Protein AF-A0A8S2WE40-F1 (afdb_monomer_lite)

Foldseek 3Di:
DDPVVVVVVVVVCVVPPDLVDDPDVLLSCCCVPPVPLSVLLVQCCCCVPPVHPDHDVLLVVLLVVVVVVVDDSVLSSVLCSRPSNDSVNSVVVVVVD

Structure (mmCIF, N/CA/C/O backbone):
data_AF-A0A8S2WE40-F1
#
_entry.id   AF-A0A8S2WE40-F1
#
loop_
_atom_site.group_PDB
_atom_site.id
_atom_site.type_symbol
_atom_site.label_atom_id
_atom_site.label_alt_id
_atom_site.label_comp_id
_atom_site.label_asym_id
_atom_site.label_entity_id
_atom_site.label_seq_id
_atom_site.pdbx_PDB_ins_code
_atom_site.Cartn_x
_atom_site.Cartn_y
_atom_site.Cartn_z
_atom_site.occupancy
_atom_site.B_iso_or_equiv
_atom_site.auth_seq_id
_atom_site.auth_comp_id
_atom_site.auth_asym_id
_atom_site.auth_atom_id
_atom_site.pdbx_PDB_model_num
ATOM 1 N N . MET A 1 1 ? 15.689 -11.571 -23.259 1.00 75.69 1 MET A N 1
ATOM 2 C CA . MET A 1 1 ? 15.335 -10.521 -22.278 1.00 75.69 1 MET A CA 1
ATOM 3 C C . MET A 1 1 ? 16.598 -10.022 -21.596 1.00 75.69 1 MET A C 1
ATOM 5 O O . MET A 1 1 ? 17.534 -10.799 -21.462 1.00 75.69 1 MET A O 1
ATOM 9 N N . THR A 1 2 ? 16.640 -8.753 -21.191 1.00 96.12 2 THR A N 1
ATOM 10 C CA . THR A 1 2 ? 17.744 -8.154 -20.420 1.00 96.12 2 THR A CA 1
ATOM 11 C C . THR A 1 2 ? 17.222 -7.581 -19.101 1.00 96.12 2 THR A C 1
ATOM 13 O O . THR A 1 2 ? 16.022 -7.348 -18.957 1.00 96.12 2 THR A O 1
ATOM 16 N N . ILE A 1 3 ? 18.114 -7.296 -18.147 1.00 97.19 3 ILE A N 1
ATOM 17 C CA . ILE A 1 3 ? 17.742 -6.633 -16.882 1.00 97.19 3 ILE A CA 1
ATOM 18 C C . ILE A 1 3 ? 17.013 -5.310 -17.164 1.00 97.19 3 ILE A C 1
ATOM 20 O O . ILE A 1 3 ? 15.968 -5.044 -16.581 1.00 97.19 3 ILE A O 1
ATOM 24 N N . ARG A 1 4 ? 17.498 -4.524 -18.137 1.00 96.94 4 ARG A N 1
ATOM 25 C CA . ARG A 1 4 ? 16.847 -3.275 -18.562 1.00 96.94 4 ARG A CA 1
ATOM 26 C C . ARG A 1 4 ? 15.398 -3.501 -18.988 1.00 96.94 4 ARG A C 1
ATOM 28 O O . ARG A 1 4 ? 14.529 -2.740 -18.579 1.00 96.94 4 ARG A O 1
ATOM 35 N N . THR A 1 5 ? 15.133 -4.515 -19.814 1.00 97.25 5 THR A N 1
ATOM 36 C CA . THR A 1 5 ? 13.762 -4.776 -20.275 1.00 97.25 5 THR A CA 1
ATOM 37 C C . THR A 1 5 ? 12.860 -5.235 -19.134 1.00 97.25 5 THR A C 1
ATOM 39 O O . THR A 1 5 ? 11.720 -4.801 -19.084 1.00 97.25 5 THR A O 1
ATOM 42 N N . VAL A 1 6 ? 13.374 -6.031 -18.188 1.00 97.56 6 VAL A N 1
ATOM 43 C CA . VAL A 1 6 ? 12.598 -6.480 -17.016 1.00 97.56 6 VAL A CA 1
ATOM 44 C C . VAL A 1 6 ? 12.227 -5.304 -16.111 1.00 97.56 6 VAL A C 1
ATOM 46 O O . VAL A 1 6 ? 11.070 -5.174 -15.727 1.00 97.56 6 VAL A O 1
ATOM 49 N N . LEU A 1 7 ? 13.172 -4.408 -15.814 1.00 97.75 7 LEU A N 1
ATOM 50 C CA . LEU A 1 7 ? 12.904 -3.236 -14.971 1.00 97.75 7 LEU A CA 1
ATOM 51 C C . LEU A 1 7 ? 11.864 -2.296 -15.597 1.00 97.75 7 LEU A C 1
ATOM 53 O O . LEU A 1 7 ? 10.988 -1.797 -14.895 1.00 97.75 7 LEU A O 1
ATOM 57 N N . LEU A 1 8 ? 11.913 -2.100 -16.919 1.00 97.06 8 LEU A N 1
ATOM 58 C CA . LEU A 1 8 ? 10.899 -1.320 -17.635 1.00 97.06 8 LEU A CA 1
ATOM 59 C C . LEU A 1 8 ? 9.521 -1.990 -17.591 1.00 97.06 8 LEU A C 1
ATOM 61 O O . LEU A 1 8 ? 8.516 -1.301 -17.437 1.00 97.06 8 LEU A O 1
ATOM 65 N N . SER A 1 9 ? 9.462 -3.321 -17.683 1.00 96.62 9 SER A N 1
ATOM 66 C CA . SER A 1 9 ? 8.208 -4.064 -17.525 1.00 96.62 9 SER A CA 1
ATOM 67 C C . SER A 1 9 ? 7.624 -3.920 -16.119 1.00 96.62 9 SER A C 1
ATOM 69 O O . SER A 1 9 ? 6.422 -3.721 -15.991 1.00 96.62 9 SER A O 1
ATOM 71 N N . LEU A 1 10 ? 8.454 -3.949 -15.070 1.00 96.25 10 LEU A N 1
ATOM 72 C CA . LEU A 1 10 ? 7.999 -3.708 -13.695 1.00 96.25 10 LEU A CA 1
ATOM 73 C C . LEU A 1 10 ? 7.479 -2.278 -13.509 1.00 96.25 10 LEU A C 1
ATOM 75 O O . LEU A 1 10 ? 6.433 -2.079 -12.900 1.00 96.25 10 LEU A O 1
ATOM 79 N N . GLN A 1 11 ? 8.162 -1.281 -14.078 1.00 96.50 11 GLN A N 1
ATOM 80 C CA . GLN A 1 11 ? 7.683 0.102 -14.049 1.00 96.50 11 GLN A CA 1
ATOM 81 C C . GLN A 1 11 ? 6.328 0.248 -14.761 1.00 96.50 11 GLN A C 1
ATOM 83 O O . GLN A 1 11 ? 5.443 0.939 -14.259 1.00 96.50 11 GLN A O 1
ATOM 88 N N . ALA A 1 12 ? 6.148 -0.418 -15.905 1.00 96.50 12 ALA A N 1
ATOM 89 C CA . ALA A 1 12 ? 4.871 -0.436 -16.613 1.00 96.50 12 ALA A CA 1
ATOM 90 C C . ALA A 1 12 ? 3.767 -1.121 -15.789 1.00 96.50 12 ALA A C 1
ATOM 92 O O . ALA A 1 12 ? 2.656 -0.603 -15.728 1.00 96.50 12 ALA A O 1
ATOM 93 N N . LEU A 1 13 ? 4.083 -2.221 -15.097 1.00 95.81 13 LEU A N 1
ATOM 94 C CA . LEU A 1 13 ? 3.143 -2.922 -14.218 1.00 95.81 13 LEU A CA 1
ATOM 95 C C . LEU A 1 13 ? 2.658 -2.037 -13.057 1.00 95.81 13 LEU A C 1
ATOM 97 O O . LEU A 1 13 ? 1.478 -2.059 -12.723 1.00 95.81 13 LEU A O 1
ATOM 101 N N . LEU A 1 14 ? 3.539 -1.217 -12.473 1.00 95.19 14 LEU A N 1
ATOM 102 C CA . LEU A 1 14 ? 3.149 -0.251 -11.436 1.00 95.19 14 LEU A CA 1
ATOM 103 C C . LEU A 1 14 ? 2.218 0.847 -11.975 1.00 95.19 14 LEU A C 1
ATOM 105 O O . LEU A 1 14 ? 1.355 1.332 -11.248 1.00 95.19 14 LEU A O 1
ATOM 109 N N . ALA A 1 15 ? 2.381 1.241 -13.241 1.00 94.00 15 ALA A N 1
ATOM 110 C CA . ALA A 1 15 ? 1.527 2.237 -13.886 1.00 94.00 15 ALA A CA 1
ATOM 111 C C . ALA A 1 15 ? 0.185 1.655 -14.361 1.00 94.00 15 ALA A C 1
ATOM 113 O O . ALA A 1 15 ? -0.808 2.375 -14.464 1.00 94.00 15 ALA A O 1
ATOM 114 N N . THR A 1 16 ? 0.143 0.366 -14.694 1.00 94.19 16 THR A N 1
ATOM 115 C CA . THR A 1 16 ? -1.043 -0.315 -15.224 1.00 94.19 16 THR A CA 1
ATOM 116 C C . THR A 1 16 ? -1.133 -1.721 -14.624 1.00 94.19 16 THR A C 1
ATOM 118 O O . THR A 1 16 ? -0.605 -2.669 -15.207 1.00 94.19 16 THR A O 1
ATOM 121 N N . PRO A 1 17 ? -1.761 -1.862 -13.442 1.00 93.12 17 PRO A N 1
ATOM 122 C CA . PRO A 1 17 ? -1.924 -3.158 -12.793 1.00 93.12 17 PRO A CA 1
ATOM 123 C C . PRO A 1 17 ? -2.984 -4.010 -13.505 1.00 93.12 17 PRO A C 1
ATOM 125 O O . PRO A 1 17 ? -3.921 -3.469 -14.093 1.00 93.12 17 PRO A O 1
ATOM 128 N N . GLU A 1 18 ? -2.864 -5.334 -13.385 1.00 94.56 18 GLU A N 1
ATOM 129 C CA . GLU A 1 18 ? -3.819 -6.316 -13.914 1.00 94.56 18 GLU A CA 1
ATOM 130 C C . GLU A 1 18 ? -4.630 -6.938 -12.761 1.00 94.56 18 GLU A C 1
ATOM 132 O O . GLU A 1 18 ? -4.156 -7.860 -12.096 1.00 94.56 18 GLU A O 1
ATOM 137 N N . PRO A 1 19 ? -5.821 -6.407 -12.427 1.00 92.25 19 PRO A N 1
ATOM 138 C CA . PRO A 1 19 ? -6.573 -6.869 -11.267 1.00 92.25 19 PRO A CA 1
ATOM 139 C C . PRO A 1 19 ? -7.380 -8.151 -11.534 1.00 92.25 19 PRO A C 1
ATOM 141 O O . PRO A 1 19 ? -7.941 -8.701 -10.580 1.00 92.25 19 PRO A O 1
ATOM 144 N N . ASP A 1 20 ? -7.524 -8.598 -12.790 1.00 93.81 20 ASP A N 1
ATOM 145 C CA . ASP A 1 20 ? -8.204 -9.857 -13.143 1.00 93.81 20 ASP A CA 1
ATOM 146 C C . ASP A 1 20 ? -7.319 -11.096 -12.944 1.00 93.81 20 ASP A C 1
ATOM 148 O O . ASP A 1 20 ? -7.861 -12.177 -12.714 1.00 93.81 20 ASP A O 1
ATOM 152 N N . ASP A 1 21 ? -5.995 -10.920 -12.897 1.00 95.69 21 ASP A N 1
ATOM 153 C CA . ASP A 1 21 ? -5.016 -11.946 -12.509 1.00 95.69 21 ASP A CA 1
ATOM 154 C C . ASP A 1 21 ? -4.154 -11.467 -11.318 1.00 95.69 21 ASP A C 1
ATOM 156 O O . ASP A 1 21 ? -3.000 -11.058 -11.482 1.00 95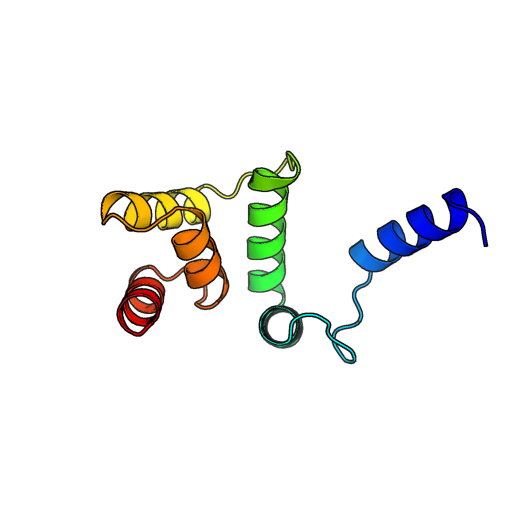.69 21 ASP A O 1
ATOM 160 N N . PRO A 1 22 ? -4.726 -11.406 -10.099 1.00 94.50 22 PRO A N 1
ATOM 161 C CA . PRO A 1 22 ? -4.097 -10.704 -8.991 1.00 94.50 22 PRO A CA 1
ATOM 162 C C . PRO A 1 22 ? -3.088 -11.561 -8.221 1.00 94.50 22 PRO A C 1
ATOM 164 O O . PRO A 1 22 ? -3.357 -12.704 -7.859 1.00 94.50 22 PRO A O 1
ATOM 167 N N . GLN A 1 23 ? -1.972 -10.945 -7.823 1.00 94.62 23 GLN A N 1
ATOM 168 C CA . GLN A 1 23 ? -1.061 -11.538 -6.836 1.00 94.62 23 GLN A CA 1
ATOM 169 C C . GLN A 1 23 ? -1.620 -11.457 -5.403 1.00 94.62 23 GLN A C 1
ATOM 171 O O . GLN A 1 23 ? -1.402 -12.370 -4.607 1.00 94.62 23 GLN A O 1
ATOM 176 N N . ASP A 1 24 ? -2.331 -10.370 -5.085 1.00 94.31 24 ASP A N 1
ATOM 177 C CA . ASP A 1 24 ? -3.015 -10.136 -3.810 1.00 94.31 24 ASP A CA 1
ATOM 178 C C . ASP A 1 24 ? -4.502 -9.869 -4.076 1.00 94.31 24 ASP A C 1
ATOM 180 O O . ASP A 1 24 ? -4.886 -8.854 -4.670 1.00 94.31 24 ASP A O 1
ATOM 184 N N . ALA A 1 25 ? -5.350 -10.800 -3.638 1.00 94.25 25 ALA A N 1
ATOM 185 C CA . ALA A 1 25 ? -6.787 -10.736 -3.874 1.00 94.25 25 ALA A CA 1
ATOM 186 C C . ALA A 1 25 ? -7.472 -9.580 -3.123 1.00 94.25 25 ALA A C 1
ATOM 188 O O . ALA A 1 25 ? -8.452 -9.025 -3.625 1.00 94.25 25 ALA A O 1
ATOM 189 N N . VAL A 1 26 ? -6.973 -9.193 -1.944 1.00 93.88 26 VAL A N 1
ATOM 190 C CA . VAL A 1 26 ? -7.562 -8.120 -1.128 1.00 93.88 26 VAL A CA 1
ATOM 191 C C . VAL A 1 26 ? -7.298 -6.772 -1.787 1.00 93.88 26 VAL A C 1
ATOM 193 O O . VAL A 1 26 ? -8.233 -5.993 -1.995 1.00 93.88 26 VAL A O 1
ATOM 196 N N . VAL A 1 27 ? -6.050 -6.530 -2.194 1.00 95.19 27 VAL A N 1
ATOM 197 C CA . VAL A 1 27 ? -5.646 -5.294 -2.877 1.00 95.19 27 VAL A CA 1
ATOM 198 C C . VAL A 1 27 ? -6.329 -5.173 -4.240 1.00 95.19 27 VAL A C 1
ATOM 200 O O . VAL A 1 27 ? -6.845 -4.107 -4.575 1.00 95.19 27 VAL A O 1
ATOM 203 N N . ALA A 1 28 ? -6.421 -6.261 -5.011 1.00 96.31 28 ALA A N 1
ATOM 204 C CA . ALA A 1 28 ? -7.120 -6.250 -6.296 1.00 96.31 28 ALA A CA 1
ATOM 205 C C . ALA A 1 28 ? -8.627 -5.997 -6.148 1.00 96.31 28 ALA A C 1
ATOM 207 O O . ALA A 1 28 ? -9.224 -5.251 -6.929 1.00 96.31 28 ALA A O 1
ATOM 208 N N . ASN A 1 29 ? -9.253 -6.568 -5.117 1.00 95.62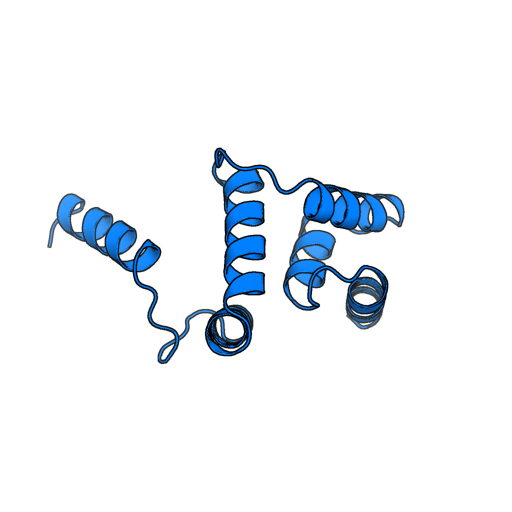 29 ASN A N 1
ATOM 209 C CA . ASN A 1 29 ? -10.650 -6.298 -4.804 1.00 95.62 29 ASN A CA 1
ATOM 210 C C . ASN A 1 29 ? -10.862 -4.832 -4.388 1.00 95.62 29 ASN A C 1
ATOM 212 O O . ASN A 1 29 ? -11.827 -4.219 -4.843 1.00 95.62 29 ASN A O 1
ATOM 216 N N . GLN A 1 30 ? -9.950 -4.249 -3.601 1.00 96.06 30 GLN A N 1
ATOM 217 C CA . GLN A 1 30 ? -9.962 -2.816 -3.287 1.00 96.06 30 GLN A CA 1
ATOM 218 C C . GLN A 1 30 ? -9.818 -1.970 -4.563 1.00 96.06 30 GLN A C 1
ATOM 220 O O . GLN A 1 30 ? -10.646 -1.098 -4.801 1.00 96.06 30 GLN A O 1
ATOM 225 N N . TYR A 1 31 ? -8.861 -2.289 -5.440 1.00 96.25 31 TYR A N 1
ATOM 226 C CA . TYR A 1 31 ? -8.648 -1.604 -6.725 1.00 96.25 31 TYR A CA 1
ATOM 227 C C . TYR A 1 31 ? -9.891 -1.592 -7.626 1.00 96.25 31 TYR A C 1
ATOM 229 O O . TYR A 1 31 ? -10.172 -0.589 -8.296 1.00 96.25 31 TYR A O 1
ATOM 237 N N . LYS A 1 32 ? -10.618 -2.717 -7.658 1.00 96.00 32 LYS A N 1
ATOM 238 C CA . LYS A 1 32 ? -11.830 -2.915 -8.465 1.00 96.00 32 LYS A CA 1
ATOM 239 C C . LYS A 1 32 ? -13.067 -2.251 -7.859 1.00 96.00 32 LYS A C 1
ATOM 241 O O . LYS A 1 32 ? -13.842 -1.654 -8.598 1.00 96.00 32 LYS A O 1
ATOM 246 N N . LYS A 1 33 ? -13.275 -2.376 -6.543 1.00 95.75 33 LYS A N 1
ATOM 247 C CA . LYS A 1 33 ? -14.498 -1.906 -5.865 1.00 95.75 33 LYS A CA 1
ATOM 248 C C . LYS A 1 33 ? -14.427 -0.452 -5.418 1.00 95.75 33 LYS A C 1
ATOM 250 O O . LYS A 1 33 ? -15.435 0.242 -5.480 1.00 95.75 33 LYS A O 1
ATOM 255 N N . ASP A 1 34 ? -13.260 0.002 -4.974 1.00 95.62 34 ASP A N 1
ATOM 256 C CA . ASP A 1 34 ? -13.052 1.354 -4.461 1.00 95.62 34 ASP A CA 1
ATOM 257 C C . ASP A 1 34 ? -11.678 1.886 -4.884 1.00 95.62 34 ASP A C 1
ATOM 259 O O . ASP A 1 34 ? -10.678 1.828 -4.161 1.00 95.62 34 ASP A O 1
ATOM 263 N N . ARG A 1 35 ? -11.641 2.441 -6.100 1.00 95.06 35 ARG A N 1
ATOM 264 C CA . ARG A 1 35 ? -10.416 3.000 -6.676 1.00 95.06 35 ARG A CA 1
ATOM 265 C C . ARG A 1 35 ? -9.827 4.129 -5.828 1.00 95.06 35 ARG A C 1
ATOM 267 O O . ARG A 1 35 ? -8.609 4.244 -5.744 1.00 95.06 35 ARG A O 1
ATOM 274 N N . ARG A 1 36 ? -10.671 4.953 -5.197 1.00 95.06 36 ARG A N 1
ATOM 275 C CA . ARG A 1 36 ? -10.212 6.099 -4.397 1.00 95.06 36 ARG A CA 1
ATOM 276 C C . ARG A 1 36 ? -9.499 5.630 -3.139 1.00 95.06 36 ARG A C 1
ATOM 278 O O . ARG A 1 36 ? -8.435 6.157 -2.815 1.00 95.06 36 ARG A O 1
ATOM 285 N N . LEU A 1 37 ? -10.060 4.628 -2.462 1.00 95.06 37 LEU A N 1
ATOM 286 C CA . LEU A 1 37 ? -9.396 4.003 -1.327 1.00 95.06 37 LEU A CA 1
ATOM 287 C C . LEU A 1 37 ? -8.079 3.354 -1.749 1.00 95.06 37 LEU A C 1
ATOM 289 O O . LEU A 1 37 ? -7.070 3.587 -1.091 1.00 95.06 37 LEU A O 1
ATOM 293 N N . PHE A 1 38 ? -8.071 2.596 -2.852 1.00 96.69 38 PHE A N 1
ATOM 294 C CA . PHE A 1 38 ? -6.841 1.995 -3.374 1.00 96.69 38 PHE A CA 1
ATOM 295 C C . PHE A 1 38 ? -5.747 3.044 -3.591 1.00 96.69 38 PHE A C 1
ATOM 297 O O . PHE A 1 38 ? -4.627 2.862 -3.129 1.00 96.69 38 PHE A O 1
ATOM 304 N N . GLU A 1 39 ? -6.062 4.161 -4.249 1.00 95.88 39 GLU A N 1
ATOM 305 C CA . GLU A 1 39 ? -5.092 5.229 -4.503 1.00 95.88 39 GLU A CA 1
ATOM 306 C C . GLU A 1 39 ? -4.579 5.874 -3.208 1.00 95.88 39 GLU A C 1
ATOM 308 O O . GLU A 1 39 ? -3.381 6.138 -3.099 1.00 95.88 39 GLU A O 1
ATOM 313 N N . LYS A 1 40 ? -5.453 6.098 -2.215 1.00 95.81 40 LYS A N 1
ATOM 314 C CA . LYS A 1 40 ? -5.059 6.610 -0.889 1.00 95.81 40 LYS A CA 1
ATOM 315 C C . LYS A 1 40 ? -4.112 5.640 -0.181 1.00 95.81 40 LYS A C 1
ATOM 317 O O . LYS A 1 40 ? -3.042 6.040 0.275 1.00 95.81 40 LYS A O 1
ATOM 322 N N . THR A 1 41 ? -4.473 4.359 -0.138 1.00 96.50 41 THR A N 1
ATOM 323 C CA . THR A 1 41 ? -3.658 3.295 0.459 1.00 96.50 41 THR A CA 1
ATOM 324 C C . THR A 1 41 ? -2.315 3.174 -0.264 1.00 96.50 41 THR A C 1
ATOM 326 O O . THR A 1 41 ? -1.270 3.224 0.379 1.00 96.50 41 THR A O 1
ATOM 329 N N . ALA A 1 42 ? -2.306 3.112 -1.598 1.00 96.62 42 ALA A N 1
ATOM 330 C CA . ALA A 1 42 ? -1.085 3.022 -2.394 1.00 96.62 42 ALA A CA 1
ATOM 331 C C . ALA A 1 42 ? -0.156 4.227 -2.175 1.00 96.62 42 ALA A C 1
ATOM 333 O O . ALA A 1 42 ? 1.055 4.042 -2.030 1.00 96.62 42 ALA A O 1
ATOM 334 N N . ARG A 1 43 ? -0.700 5.452 -2.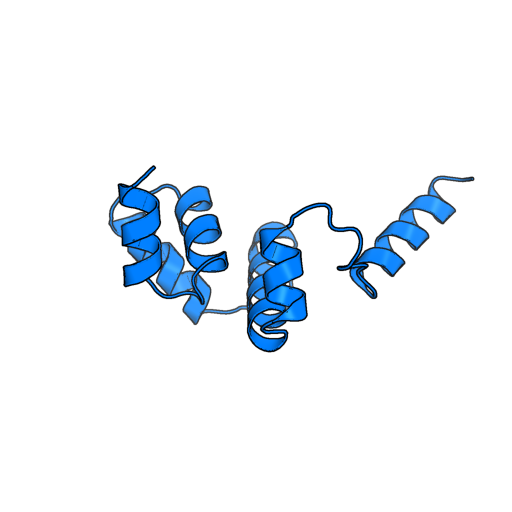081 1.00 96.25 43 ARG A N 1
ATOM 335 C CA . ARG A 1 43 ? 0.088 6.644 -1.729 1.00 96.25 43 ARG A CA 1
ATOM 336 C C . ARG A 1 43 ? 0.706 6.519 -0.346 1.00 96.25 43 ARG A C 1
ATOM 338 O O . ARG A 1 43 ? 1.917 6.672 -0.233 1.00 96.25 43 ARG A O 1
ATOM 345 N N . HIS A 1 44 ? -0.083 6.182 0.674 1.00 96.88 44 HIS A N 1
ATOM 346 C CA . HIS A 1 44 ? 0.430 6.006 2.034 1.00 96.88 44 HIS A CA 1
ATOM 347 C C . HIS A 1 44 ? 1.579 4.985 2.085 1.00 96.88 44 HIS A C 1
ATOM 349 O O . HIS A 1 44 ? 2.659 5.306 2.578 1.00 96.88 44 HIS A O 1
ATOM 355 N N . TRP A 1 45 ? 1.404 3.801 1.490 1.00 96.94 45 TRP A N 1
ATOM 356 C CA . TRP A 1 45 ? 2.461 2.784 1.423 1.00 96.94 45 TRP A CA 1
ATOM 357 C C . TRP A 1 45 ? 3.699 3.276 0.661 1.00 96.94 45 TRP A C 1
ATOM 359 O O . TRP A 1 45 ? 4.825 3.025 1.090 1.00 96.94 45 TRP A O 1
ATOM 369 N N . THR A 1 46 ? 3.509 4.027 -0.427 1.00 97.00 46 THR A N 1
ATOM 370 C CA . THR A 1 46 ? 4.616 4.633 -1.184 1.00 97.00 46 THR A CA 1
ATOM 371 C C . THR A 1 46 ? 5.391 5.640 -0.334 1.00 97.00 46 THR A C 1
ATOM 373 O O . THR A 1 46 ? 6.619 5.657 -0.380 1.00 97.00 46 THR A O 1
ATOM 376 N N . ASN A 1 47 ? 4.722 6.463 0.475 1.00 95.56 47 ASN A N 1
ATOM 377 C CA . ASN A 1 47 ? 5.418 7.414 1.345 1.00 95.56 47 ASN A CA 1
ATOM 378 C C . ASN A 1 47 ? 6.264 6.707 2.393 1.00 95.56 47 ASN A C 1
ATOM 380 O O . ASN A 1 47 ? 7.425 7.064 2.570 1.00 95.56 47 ASN A O 1
ATOM 384 N N . VAL A 1 48 ? 5.701 5.693 3.051 1.00 95.06 48 VAL A N 1
ATOM 385 C CA . VAL A 1 48 ? 6.384 5.059 4.179 1.00 95.06 48 VAL A CA 1
ATOM 386 C C . VAL A 1 48 ? 7.518 4.141 3.726 1.00 95.06 48 VAL A C 1
ATOM 388 O O . VAL A 1 48 ? 8.577 4.126 4.347 1.00 95.06 48 VAL A O 1
ATOM 391 N N . TYR A 1 49 ? 7.330 3.392 2.638 1.00 95.88 49 TYR A N 1
ATOM 392 C CA . TYR A 1 49 ? 8.300 2.376 2.215 1.00 95.88 49 TYR A CA 1
ATOM 393 C C . TYR A 1 49 ? 9.168 2.786 1.023 1.00 95.88 49 TYR A C 1
ATOM 395 O O . TYR A 1 49 ? 10.180 2.139 0.761 1.00 95.88 49 TYR A O 1
ATOM 403 N N . ALA A 1 50 ? 8.798 3.843 0.296 1.00 96.12 50 ALA A N 1
ATOM 404 C CA . ALA A 1 50 ? 9.492 4.269 -0.920 1.00 96.12 50 ALA A CA 1
ATOM 405 C C . ALA A 1 50 ? 9.758 5.785 -0.986 1.00 96.12 50 ALA A C 1
ATOM 407 O O . ALA A 1 50 ? 10.076 6.294 -2.061 1.00 96.12 50 ALA A O 1
ATOM 408 N N . ASN A 1 51 ? 9.664 6.506 0.141 1.00 94.25 51 ASN A N 1
ATOM 409 C CA . ASN A 1 51 ? 9.894 7.955 0.230 1.00 94.25 51 ASN A CA 1
ATOM 410 C C . ASN A 1 51 ? 9.069 8.765 -0.787 1.00 94.25 51 ASN A C 1
ATOM 412 O O . ASN A 1 51 ? 9.563 9.699 -1.423 1.00 94.25 51 ASN A O 1
ATOM 416 N N . GLY A 1 52 ? 7.807 8.37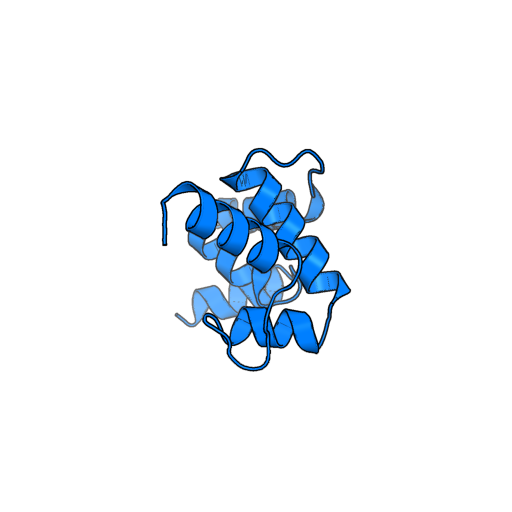4 -0.962 1.00 93.06 52 GLY A N 1
ATOM 417 C CA . GLY A 1 52 ? 6.837 9.102 -1.773 1.00 93.06 52 GLY A CA 1
ATOM 418 C C . GLY A 1 52 ? 6.678 10.578 -1.360 1.00 93.06 52 GLY A C 1
ATOM 419 O O . GLY A 1 52 ? 6.891 10.935 -0.201 1.00 93.06 52 GLY A O 1
ATOM 420 N N . PRO A 1 53 ? 6.294 11.459 -2.301 1.00 92.88 53 PRO A N 1
ATOM 421 C CA . PRO A 1 53 ? 6.252 12.903 -2.069 1.00 92.88 53 PRO A CA 1
ATOM 422 C C . PRO A 1 53 ? 4.951 13.403 -1.421 1.00 92.88 53 PRO A C 1
ATOM 424 O O . PRO A 1 53 ? 4.815 14.605 -1.195 1.00 92.88 53 PRO A O 1
ATOM 427 N N . THR A 1 54 ? 3.956 12.542 -1.194 1.00 92.12 54 THR A N 1
ATOM 428 C CA . THR A 1 54 ? 2.581 12.969 -0.881 1.00 92.12 54 THR A CA 1
ATOM 429 C C . THR A 1 54 ? 2.088 12.312 0.400 1.00 92.12 54 THR A C 1
ATOM 431 O O . THR A 1 54 ? 1.322 11.356 0.300 1.00 92.12 54 THR A O 1
ATOM 434 N N . PRO A 1 55 ? 2.512 12.792 1.586 1.00 89.62 55 PRO A N 1
ATOM 435 C CA . PRO A 1 55 ? 2.143 12.192 2.867 1.00 89.62 55 PRO A CA 1
ATOM 436 C C . PRO A 1 55 ? 0.622 12.132 3.055 1.00 89.62 55 PRO A C 1
ATOM 438 O O . PRO A 1 55 ? -0.112 12.981 2.551 1.00 89.62 55 PRO A O 1
ATOM 441 N N . GLU A 1 56 ? 0.162 11.137 3.813 1.00 93.12 56 GLU A N 1
ATOM 442 C CA . GLU A 1 56 ? -1.254 10.905 4.134 1.00 93.12 56 GLU A CA 1
ATOM 443 C C . GLU A 1 56 ? -1.410 10.895 5.672 1.00 93.12 56 GLU A C 1
ATOM 445 O O . GLU A 1 56 ? -1.494 9.819 6.273 1.00 93.12 56 GLU A O 1
ATOM 450 N N . PRO A 1 57 ? -1.435 12.076 6.331 1.00 93.12 57 PRO A N 1
ATOM 451 C CA . PRO A 1 57 ? -1.338 12.186 7.792 1.00 93.12 57 PRO A CA 1
ATOM 452 C C . PRO A 1 57 ? -2.476 11.497 8.548 1.00 93.12 57 PRO A C 1
ATOM 454 O O . PRO A 1 57 ? -2.291 11.047 9.673 1.00 93.12 57 PRO A O 1
ATOM 457 N N . GLU A 1 58 ? -3.660 11.401 7.940 1.00 93.75 58 GLU A N 1
ATOM 458 C CA . GLU A 1 58 ? -4.803 10.689 8.522 1.00 93.75 58 GLU A CA 1
ATOM 459 C C . GLU A 1 58 ? -4.520 9.189 8.670 1.00 93.75 58 GLU A C 1
ATOM 461 O O . GLU A 1 58 ? -4.855 8.589 9.690 1.00 93.75 58 GLU A O 1
ATOM 466 N N . CYS A 1 59 ? -3.878 8.586 7.663 1.00 94.94 59 CYS A N 1
ATOM 467 C CA . CYS A 1 59 ? -3.478 7.183 7.705 1.00 94.94 59 CYS A CA 1
ATOM 468 C C . CYS A 1 59 ? -2.376 6.972 8.748 1.00 94.94 59 CYS A C 1
ATOM 470 O O . CYS A 1 59 ? -2.439 6.019 9.520 1.00 94.94 59 CYS A O 1
ATOM 472 N N . ASP A 1 60 ? -1.404 7.887 8.810 1.00 94.88 60 ASP A N 1
ATOM 473 C CA . ASP A 1 60 ? -0.321 7.843 9.798 1.00 94.88 60 ASP A CA 1
ATOM 474 C C . ASP A 1 60 ? -0.867 7.941 11.232 1.00 94.88 60 ASP A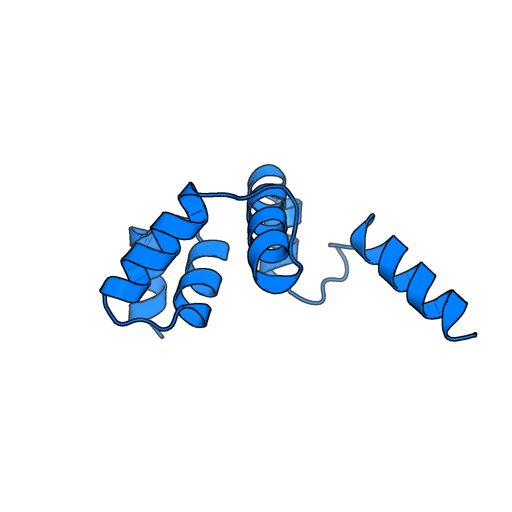 C 1
ATOM 476 O O . ASP A 1 60 ? -0.480 7.158 12.099 1.00 94.88 60 ASP A O 1
ATOM 480 N N . ALA A 1 61 ? -1.825 8.842 11.472 1.00 96.38 61 ALA A N 1
ATOM 481 C CA . ALA A 1 61 ? -2.484 8.993 12.766 1.00 96.38 61 ALA A CA 1
ATOM 482 C C . ALA A 1 61 ? -3.288 7.743 13.162 1.00 96.38 61 ALA A C 1
ATOM 484 O O . ALA A 1 61 ? -3.234 7.313 14.315 1.00 96.38 61 ALA A O 1
ATOM 485 N N . ALA A 1 62 ? -3.996 7.123 12.212 1.00 95.88 62 ALA A N 1
ATOM 486 C CA . ALA A 1 62 ? -4.719 5.877 12.463 1.00 95.88 62 ALA A CA 1
ATOM 487 C C . ALA A 1 62 ? -3.766 4.729 12.847 1.00 95.88 62 ALA A C 1
ATOM 489 O O . ALA A 1 62 ? -4.056 3.972 13.775 1.00 9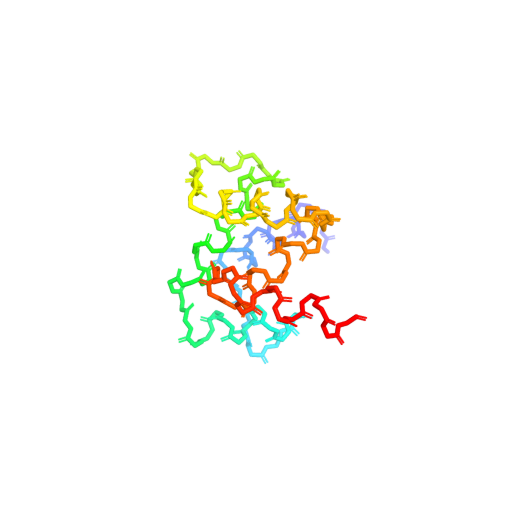5.88 62 ALA A O 1
ATOM 490 N N . VAL A 1 63 ? -2.609 4.623 12.179 1.00 97.06 63 VAL A N 1
ATOM 491 C CA . VAL A 1 63 ? -1.568 3.638 12.525 1.00 97.06 63 VAL A CA 1
ATOM 492 C C . VAL A 1 63 ? -1.001 3.920 13.912 1.00 97.06 63 VAL A C 1
ATOM 494 O O . VAL A 1 63 ? -0.928 3.000 14.724 1.00 97.06 63 VAL A O 1
ATOM 497 N N . ALA A 1 64 ? -0.653 5.177 14.205 1.00 96.75 64 ALA A N 1
ATOM 498 C CA . ALA A 1 64 ? -0.118 5.578 15.504 1.00 96.75 64 ALA A CA 1
ATOM 499 C C . ALA A 1 64 ? -1.069 5.205 16.650 1.00 96.75 64 ALA A C 1
ATOM 501 O O . ALA A 1 64 ? -0.627 4.632 17.641 1.00 96.75 64 ALA A O 1
ATOM 502 N N . SER A 1 65 ? -2.377 5.416 16.472 1.00 96.31 65 SER A N 1
ATOM 503 C CA . SER A 1 65 ? -3.384 5.044 17.471 1.00 96.31 65 SER A CA 1
ATOM 504 C C . SER A 1 65 ? -3.371 3.545 17.802 1.00 96.31 65 SER A C 1
ATOM 506 O O . SER A 1 65 ? -3.412 3.178 18.973 1.00 96.31 65 SER A O 1
ATOM 508 N N . LEU A 1 66 ? -3.253 2.660 16.806 1.00 95.81 66 LEU A N 1
ATOM 509 C CA . LEU A 1 66 ? -3.163 1.214 17.058 1.00 95.81 66 LEU A CA 1
ATOM 510 C C . LEU A 1 66 ? -1.804 0.805 17.647 1.00 95.81 66 LEU A C 1
ATOM 512 O O . LEU A 1 66 ? -1.732 -0.126 18.449 1.00 95.81 66 LEU A O 1
ATOM 516 N N . VAL A 1 67 ? -0.727 1.504 17.287 1.00 97.00 67 VAL A N 1
ATOM 517 C CA . VAL A 1 67 ? 0.600 1.274 17.876 1.00 97.00 67 VAL A CA 1
ATOM 518 C C . VAL A 1 67 ? 0.626 1.663 19.355 1.00 97.00 67 VAL A C 1
ATOM 520 O O . VAL A 1 67 ? 1.169 0.920 20.170 1.00 97.00 67 VAL A O 1
ATOM 523 N N . GLU A 1 68 ? -0.028 2.763 19.734 1.00 96.56 68 GLU A N 1
ATOM 524 C CA . GLU A 1 68 ? -0.207 3.168 21.137 1.00 96.56 68 GLU A CA 1
ATOM 525 C C . GLU A 1 68 ? -0.982 2.122 21.955 1.00 96.56 68 GLU A C 1
ATOM 527 O O . GLU A 1 68 ? -0.723 1.948 23.145 1.00 96.56 68 GLU A O 1
ATOM 532 N N . MET A 1 69 ? -1.881 1.367 21.315 1.00 94.06 69 MET A N 1
ATOM 533 C CA . MET A 1 69 ? -2.591 0.237 21.931 1.00 94.06 69 MET A CA 1
ATOM 534 C C . MET A 1 69 ? -1.730 -1.035 22.059 1.00 94.06 69 MET A C 1
ATOM 536 O O . MET A 1 69 ? -2.198 -2.036 22.601 1.00 94.06 69 MET A O 1
ATOM 540 N N . GLY A 1 70 ? -0.479 -1.011 21.589 1.00 95.25 70 GLY A N 1
ATOM 541 C CA . GLY A 1 70 ? 0.492 -2.099 21.728 1.00 95.25 70 GLY A CA 1
ATOM 542 C C . GLY A 1 70 ? 0.604 -3.031 20.520 1.00 95.25 70 GLY A C 1
ATOM 543 O O . GLY A 1 70 ? 1.322 -4.031 20.591 1.00 95.25 70 GLY A O 1
ATOM 544 N N . PHE A 1 71 ? -0.067 -2.732 19.404 1.00 95.88 71 PHE A N 1
ATOM 545 C CA . PHE A 1 71 ? 0.104 -3.495 18.167 1.00 95.88 71 PHE A CA 1
ATOM 546 C C . PHE A 1 71 ? 1.378 -3.071 17.424 1.00 95.88 71 PHE A C 1
ATOM 548 O O . PHE A 1 71 ? 1.792 -1.916 17.454 1.00 95.88 71 PHE A O 1
ATOM 555 N N . SER A 1 72 ? 2.008 -4.001 16.703 1.00 96.75 72 SER A N 1
ATOM 556 C CA . SER A 1 72 ? 3.131 -3.657 15.822 1.00 96.75 72 SER A CA 1
ATOM 557 C C . SER A 1 72 ? 2.658 -2.780 14.660 1.00 96.75 72 SER A C 1
ATOM 559 O O . SER A 1 72 ? 1.618 -3.081 14.068 1.00 96.75 72 SER A O 1
ATOM 561 N N . GLU A 1 73 ? 3.469 -1.799 14.262 1.00 95.62 73 GLU A N 1
ATOM 562 C CA . GLU A 1 73 ? 3.176 -0.882 13.150 1.00 95.62 73 GLU A CA 1
ATOM 563 C C . GLU A 1 73 ? 2.787 -1.612 11.854 1.00 95.62 73 GLU A C 1
ATOM 565 O O . GLU A 1 73 ? 1.808 -1.246 11.208 1.00 95.62 73 GLU A O 1
ATOM 570 N N . GLU A 1 74 ? 3.494 -2.692 11.506 1.00 94.62 74 GLU A N 1
ATOM 571 C CA . GLU A 1 74 ? 3.219 -3.489 10.303 1.00 94.62 74 GLU A CA 1
ATOM 572 C C . GLU A 1 74 ? 1.812 -4.108 10.327 1.00 94.62 74 GLU A C 1
ATOM 574 O O . GLU A 1 74 ? 1.038 -3.940 9.382 1.00 94.62 74 GLU A O 1
ATOM 579 N N . LYS A 1 75 ? 1.444 -4.771 11.433 1.00 95.00 75 LYS A N 1
ATOM 580 C CA . LYS A 1 75 ? 0.099 -5.345 11.606 1.00 95.00 75 LYS A CA 1
ATOM 581 C C . LYS A 1 75 ? -0.979 -4.266 11.617 1.00 95.00 75 LYS A C 1
ATOM 583 O O . LYS A 1 75 ? -2.003 -4.444 10.965 1.00 95.00 75 LYS A O 1
ATOM 588 N N . ALA A 1 76 ? -0.743 -3.154 12.315 1.00 96.50 76 ALA A N 1
ATOM 589 C CA . ALA A 1 76 ? -1.668 -2.027 12.370 1.00 96.50 76 ALA A CA 1
ATOM 590 C C . ALA A 1 76 ? -1.943 -1.458 10.971 1.00 96.50 76 ALA A C 1
ATOM 592 O O . ALA A 1 76 ? -3.098 -1.359 10.555 1.00 96.50 76 ALA A O 1
ATOM 593 N N . ARG A 1 77 ? -0.884 -1.153 10.211 1.00 96.44 77 ARG A N 1
ATOM 594 C CA . ARG A 1 77 ? -0.987 -0.621 8.846 1.00 96.44 77 ARG A CA 1
ATOM 595 C C . ARG A 1 77 ? -1.660 -1.603 7.897 1.00 96.44 77 ARG A C 1
ATOM 597 O O . ARG A 1 77 ? -2.529 -1.195 7.125 1.00 96.44 77 ARG A O 1
ATOM 604 N N . SER A 1 78 ? -1.281 -2.879 7.956 1.00 95.44 78 SER A N 1
ATOM 605 C CA . SER A 1 78 ? -1.883 -3.924 7.126 1.00 95.44 78 SER A CA 1
ATOM 606 C C . SER A 1 78 ? -3.382 -4.057 7.410 1.00 95.44 78 SER A C 1
ATOM 608 O O . SER A 1 78 ? -4.187 -3.941 6.489 1.00 95.44 78 SER A O 1
ATOM 610 N N . ALA A 1 79 ? -3.779 -4.159 8.684 1.00 95.62 79 ALA A N 1
ATOM 611 C CA . ALA A 1 79 ? -5.185 -4.240 9.074 1.00 95.62 79 ALA A CA 1
ATOM 612 C C . ALA A 1 79 ? -5.982 -3.014 8.600 1.00 95.62 79 ALA A C 1
ATOM 614 O O . ALA A 1 79 ? -6.975 -3.176 7.889 1.00 95.62 79 ALA A O 1
ATOM 615 N N . LEU A 1 80 ? -5.512 -1.797 8.895 1.00 96.44 80 LEU A N 1
ATOM 616 C CA . LEU A 1 80 ? -6.163 -0.544 8.484 1.00 96.44 80 LEU A CA 1
ATOM 617 C C . LEU A 1 80 ? -6.340 -0.429 6.965 1.00 96.44 80 LEU A C 1
ATOM 619 O O . LEU A 1 80 ? -7.388 0.024 6.497 1.00 96.44 80 LEU A O 1
ATOM 623 N N . SER A 1 81 ? -5.354 -0.898 6.195 1.00 95.94 81 SER A N 1
ATOM 624 C CA . SER A 1 81 ? -5.389 -0.874 4.727 1.00 95.94 81 SER A CA 1
ATOM 625 C C . SER A 1 81 ? -6.519 -1.731 4.145 1.00 95.94 81 SER A C 1
ATOM 627 O O . SER A 1 81 ? -6.951 -1.480 3.021 1.00 95.94 81 SER A O 1
ATOM 629 N N . THR A 1 82 ? -7.024 -2.718 4.894 1.00 91.44 82 THR A N 1
ATOM 630 C CA . THR A 1 82 ? -8.115 -3.607 4.452 1.00 91.44 82 THR A CA 1
ATOM 631 C C . THR A 1 82 ? -9.515 -3.122 4.833 1.00 91.44 82 THR A C 1
ATOM 633 O O . THR A 1 82 ? -10.486 -3.540 4.207 1.00 91.44 82 THR A O 1
ATOM 636 N N . VAL A 1 83 ? -9.633 -2.214 5.808 1.00 93.06 83 VAL A N 1
ATOM 637 C CA . VAL A 1 83 ? -10.917 -1.766 6.386 1.00 93.06 83 VAL A CA 1
ATOM 638 C C . VAL A 1 83 ? -11.139 -0.258 6.256 1.00 93.06 83 VAL A C 1
ATOM 640 O O . VAL A 1 83 ? -11.545 0.418 7.197 1.00 93.06 83 VAL A O 1
ATOM 643 N N . HIS A 1 84 ? -10.854 0.303 5.080 1.00 92.38 84 HIS A N 1
ATOM 644 C CA . HIS A 1 84 ? -11.098 1.725 4.789 1.00 92.38 84 HIS A CA 1
ATOM 645 C C . HIS A 1 84 ? -10.424 2.703 5.775 1.00 92.38 84 HIS A C 1
ATOM 647 O O . HIS A 1 84 ? -10.900 3.825 5.938 1.00 92.38 84 HIS A O 1
ATOM 653 N N . TRP A 1 85 ? -9.323 2.305 6.424 1.00 94.38 85 TRP A N 1
ATOM 654 C CA . TRP A 1 85 ? -8.648 3.096 7.462 1.00 94.38 85 TRP A CA 1
ATOM 655 C C . TRP A 1 85 ? -9.521 3.420 8.688 1.00 94.38 85 TRP A C 1
ATOM 657 O O . TRP A 1 85 ? -9.260 4.389 9.400 1.00 94.38 85 TRP A O 1
ATOM 667 N N . ASN A 1 86 ? -10.537 2.596 8.967 1.00 94.75 86 ASN A N 1
ATOM 668 C CA . ASN A 1 86 ? -11.330 2.678 10.189 1.00 94.75 86 ASN A CA 1
ATOM 669 C C . ASN A 1 86 ? -10.609 1.965 11.344 1.00 94.75 86 ASN A C 1
ATOM 671 O O . ASN A 1 86 ? -10.358 0.760 11.289 1.00 94.75 86 ASN A O 1
ATOM 675 N N . THR A 1 87 ? -10.296 2.703 12.410 1.00 93.50 87 THR A N 1
ATOM 676 C CA . THR A 1 87 ? -9.594 2.174 13.588 1.00 93.50 87 THR A CA 1
ATOM 677 C C . THR A 1 87 ? -10.407 1.131 14.350 1.00 93.50 87 THR A C 1
ATOM 679 O O . THR A 1 87 ? -9.829 0.154 14.818 1.00 93.50 87 THR A O 1
ATOM 682 N N . SER A 1 88 ? -11.731 1.293 14.439 1.00 93.69 88 SER A N 1
ATOM 683 C CA . SER A 1 88 ? -12.624 0.349 15.123 1.00 93.69 88 SER A CA 1
ATOM 684 C C . SER A 1 88 ? -12.639 -1.006 14.416 1.00 93.69 88 SER A C 1
ATOM 686 O O . SER A 1 88 ? -12.411 -2.040 15.041 1.00 93.69 88 SER A O 1
ATOM 688 N N . ASP A 1 89 ? -12.841 -0.996 13.099 1.00 94.25 89 ASP A N 1
ATOM 689 C CA . ASP A 1 89 ? -12.910 -2.223 12.297 1.00 94.25 89 ASP A CA 1
ATOM 690 C C . ASP A 1 89 ? -11.534 -2.913 12.223 1.00 94.25 89 ASP A C 1
ATOM 692 O O . ASP A 1 89 ? -11.428 -4.141 12.250 1.00 94.25 89 ASP A O 1
ATOM 696 N N . ALA A 1 90 ? -10.451 -2.127 12.178 1.00 94.06 90 ALA A N 1
ATOM 697 C CA . ALA A 1 90 ? -9.087 -2.652 12.163 1.00 94.06 90 ALA A CA 1
ATOM 698 C C . ALA A 1 90 ? -8.730 -3.312 13.495 1.00 94.06 90 ALA A C 1
ATOM 700 O O . ALA A 1 90 ? -8.127 -4.386 13.503 1.00 94.06 90 ALA A O 1
ATOM 701 N N . LEU A 1 91 ? -9.127 -2.695 14.610 1.00 94.00 91 LEU A N 1
ATOM 702 C CA . LEU A 1 91 ? -8.960 -3.259 15.943 1.00 94.00 91 LEU A CA 1
ATOM 703 C C . LEU A 1 91 ? -9.710 -4.588 16.071 1.00 94.00 91 LEU A C 1
ATOM 705 O O . LEU A 1 91 ? -9.144 -5.565 16.556 1.00 94.00 91 LEU A O 1
ATOM 709 N N . GLU A 1 92 ? -10.952 -4.652 15.586 1.00 93.50 92 GLU A N 1
ATOM 710 C CA . GLU A 1 92 ? -11.734 -5.888 15.604 1.00 93.50 92 GLU A CA 1
ATOM 711 C C . GLU A 1 92 ? -11.035 -7.012 14.821 1.00 93.50 92 GLU A C 1
ATOM 713 O O . GLU A 1 92 ? -10.946 -8.140 15.311 1.00 93.50 92 GLU A O 1
ATOM 718 N N . ASN A 1 93 ? -10.481 -6.713 13.642 1.00 91.81 93 ASN A N 1
ATOM 719 C CA . ASN A 1 93 ? -9.712 -7.686 12.861 1.00 91.81 93 ASN A CA 1
ATOM 720 C C . ASN A 1 93 ? -8.425 -8.131 13.569 1.00 91.81 93 ASN A C 1
ATOM 722 O O . ASN A 1 93 ? -8.094 -9.315 13.544 1.00 91.81 93 ASN A O 1
ATOM 726 N N . LEU A 1 94 ? -7.717 -7.207 14.221 1.00 91.81 94 LEU A N 1
ATOM 727 C CA . LEU A 1 94 ? -6.478 -7.500 14.949 1.00 91.81 94 LEU A CA 1
ATOM 728 C C . LEU A 1 94 ? -6.704 -8.331 16.213 1.00 91.81 94 LEU A C 1
ATOM 730 O O . LEU A 1 94 ? -5.825 -9.098 16.588 1.00 91.81 94 LEU A O 1
ATOM 734 N N . CYS A 1 95 ? -7.857 -8.196 16.869 1.00 88.50 95 CYS A N 1
ATOM 735 C CA . CYS A 1 95 ? -8.201 -8.990 18.050 1.00 88.50 95 CYS A CA 1
ATOM 736 C C . CYS A 1 95 ? -8.733 -10.392 17.713 1.00 88.50 95 CYS A C 1
ATOM 738 O O . CYS A 1 95 ? -8.796 -11.242 18.600 1.00 88.50 95 CYS A O 1
ATOM 740 N N . LYS A 1 96 ? -9.154 -10.631 16.465 1.00 83.56 96 LYS A N 1
ATOM 741 C CA . LYS A 1 96 ? -9.677 -11.928 16.001 1.00 83.56 96 LYS A CA 1
ATOM 742 C C . LYS A 1 96 ? -8.598 -12.886 15.480 1.00 83.56 96 LYS A C 1
ATOM 744 O O . LYS A 1 96 ? -8.911 -14.063 15.302 1.00 83.56 96 LYS A O 1
ATOM 749 N N . GLY A 1 97 ? -7.390 -12.394 15.197 1.00 61.12 97 GLY A N 1
ATOM 750 C CA . GLY A 1 97 ? -6.245 -13.180 14.712 1.00 61.12 97 GLY A CA 1
ATOM 751 C C . GLY A 1 97 ? -5.234 -13.479 15.805 1.00 61.12 97 GLY A C 1
ATOM 752 O O . GLY A 1 97 ? -4.686 -14.601 15.783 1.00 61.12 97 GLY A O 1
#

pLDDT: mean 94.41, std 4.41, range [61.12, 97.75]

Sequence (97 aa):
MTIRTVLLSLQALLATPEPDDPQDAVVANQYKKDRRLFEKTARHWTNVYANGPTPEPECDAAVASLVEMGFSEEKARSALSTVHWNTSDALENLCKG

Organism: NCBI:txid392030

Radius of gyration: 15.24 Å; chains: 1; bounding box: 32×26×44 Å

Secondary structure (DSSP, 8-state):
--HHHHHHHHHHHHHS--SSS-SSHHHHHHHHH-HHHHHHHHHHHHHHHH--SS--HHHHHHHHHHHHTT--HHHHHHHHHHTTT-HHHHHHHHHH-

InterPro domains:
  IPR000608 Ubiquitin-conjugating (UBC), catalytic core domain [PF00179] (1-45)
  IPR000608 Ubiquitin-conjugating (UBC), catalytic core domain [PS50127] (1-51)
  IPR009060 UBA-like superfamily [SSF46934] (55-96)
  IPR015940 Ubiquitin-associated domain [PF00627] (61-86)
  IPR015940 Ubiquitin-associated domain [PS50030] (54-97)
  IPR015940 Ubiquitin-associated domain [SM00165] (59-96)
  IPR016135 Ubiquitin-conjugating enzyme/RWD-like [G3DSA:3.10.110.10] (1-60)
  IPR016135 Ubiquitin-conjugating enzyme/RWD-like [SSF54495] (1-57)